Protein AF-A0A933UEK9-F1 (afdb_monomer)

Foldseek 3Di:
DAQDPQPPPVDPDGRDDDDDDDDPDQDDVVVVDPDHDDDDDDDDPVVVVVVCVVVVD

Radius of gyration: 22.01 Å; Cα contacts (8 Å, |Δi|>4): 30; chains: 1; bounding box: 43×35×45 Å

Structure (mmCIF, N/CA/C/O backbone):
data_AF-A0A933UEK9-F1
#
_entry.id   AF-A0A933UEK9-F1
#
loop_
_atom_site.group_PDB
_atom_site.id
_atom_site.type_symbol
_atom_site.label_atom_id
_atom_site.label_alt_id
_atom_site.label_comp_id
_atom_site.label_asym_id
_atom_site.label_entity_id
_atom_site.label_seq_id
_atom_site.pdbx_PDB_ins_code
_atom_site.Cartn_x
_atom_site.Cartn_y
_atom_site.Cartn_z
_atom_site.occupancy
_atom_site.B_iso_or_equiv
_atom_site.auth_seq_id
_atom_site.auth_comp_id
_atom_site.auth_asym_id
_atom_site.auth_atom_id
_atom_site.pdbx_PDB_model_num
ATOM 1 N N . MET A 1 1 ? 16.272 1.104 -21.686 1.00 66.25 1 MET A N 1
ATOM 2 C CA . MET A 1 1 ? 15.881 2.492 -21.999 1.00 66.25 1 MET A CA 1
ATOM 3 C C . MET A 1 1 ? 14.404 2.499 -22.349 1.00 66.25 1 MET A C 1
ATOM 5 O O . MET A 1 1 ? 13.988 1.655 -23.136 1.00 66.25 1 MET A O 1
ATOM 9 N N . LYS A 1 2 ? 13.591 3.328 -21.695 1.00 81.44 2 LYS A N 1
ATOM 10 C CA . LYS A 1 2 ? 12.164 3.477 -22.014 1.00 81.44 2 LYS A CA 1
ATOM 11 C C . LYS A 1 2 ? 11.906 4.921 -22.417 1.00 81.44 2 LYS A C 1
ATOM 13 O O . LYS A 1 2 ? 12.581 5.805 -21.910 1.00 81.44 2 LYS A O 1
ATOM 18 N N . VAL A 1 3 ? 10.896 5.135 -23.252 1.00 85.62 3 VAL A N 1
ATOM 19 C CA . VAL A 1 3 ? 10.455 6.482 -23.626 1.00 85.62 3 VAL A CA 1
ATOM 20 C C . VAL A 1 3 ? 9.640 7.066 -22.452 1.00 85.62 3 VAL A C 1
ATOM 22 O O . VAL A 1 3 ? 8.659 6.430 -22.029 1.00 85.62 3 VAL A O 1
ATOM 25 N N . PRO A 1 4 ? 10.108 8.155 -21.815 1.00 85.50 4 PRO A N 1
ATOM 26 C CA . PRO A 1 4 ? 9.347 8.962 -20.867 1.00 85.50 4 PRO A CA 1
ATOM 27 C C . PRO A 1 4 ? 8.437 9.937 -21.630 1.00 85.50 4 PRO A C 1
ATOM 29 O O . PRO A 1 4 ? 8.404 9.922 -22.861 1.00 85.50 4 PRO A O 1
ATOM 32 N N . ASP A 1 5 ? 7.674 10.758 -20.914 1.00 89.19 5 ASP A N 1
ATOM 33 C CA . ASP A 1 5 ? 6.936 11.840 -21.566 1.00 89.19 5 ASP A CA 1
ATOM 34 C C . ASP A 1 5 ? 7.913 12.826 -22.233 1.00 89.19 5 ASP A C 1
ATOM 36 O O . ASP A 1 5 ?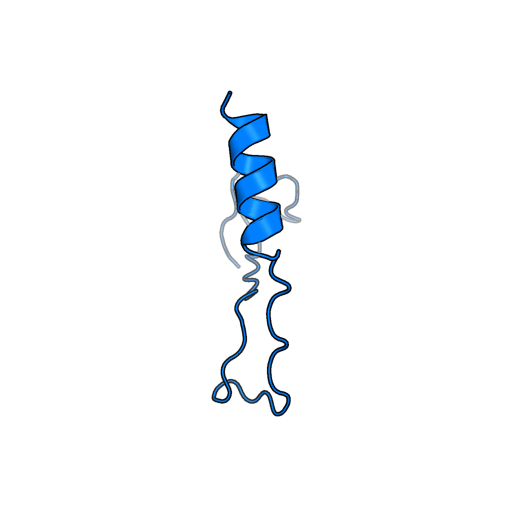 9.008 13.065 -21.723 1.00 89.19 5 ASP A O 1
ATOM 40 N N . VAL A 1 6 ? 7.544 13.385 -23.389 1.00 89.75 6 VAL A N 1
ATOM 41 C CA . VAL A 1 6 ? 8.434 14.290 -24.141 1.00 89.75 6 VAL A CA 1
ATOM 42 C C . VAL A 1 6 ? 8.665 15.620 -23.413 1.00 89.75 6 VAL A C 1
ATOM 44 O O . VAL A 1 6 ? 9.648 16.303 -23.687 1.00 89.75 6 VAL A O 1
ATOM 47 N N . LEU A 1 7 ? 7.794 15.970 -22.462 1.00 91.12 7 LEU A N 1
ATOM 48 C CA . LEU A 1 7 ? 7.906 17.152 -21.609 1.00 91.12 7 LEU A CA 1
ATOM 49 C C . LEU A 1 7 ? 8.519 16.826 -20.233 1.00 91.12 7 LEU A C 1
ATOM 51 O O . LEU A 1 7 ? 8.512 17.676 -19.337 1.00 91.12 7 LEU A O 1
ATOM 55 N N . ASP A 1 8 ? 9.068 15.621 -20.044 1.00 88.38 8 ASP A N 1
ATOM 56 C CA . ASP A 1 8 ? 9.736 15.222 -18.804 1.00 88.38 8 ASP A CA 1
ATOM 57 C C . ASP A 1 8 ? 11.164 15.789 -18.709 1.00 88.38 8 ASP A C 1
ATOM 59 O O . ASP A 1 8 ? 12.140 15.208 -19.192 1.00 88.38 8 ASP A O 1
ATOM 63 N N . HIS A 1 9 ? 11.287 16.924 -18.019 1.00 91.50 9 HIS A N 1
ATOM 64 C CA . HIS A 1 9 ? 12.555 17.616 -17.769 1.00 91.50 9 HIS A CA 1
ATOM 65 C C . HIS A 1 9 ? 13.427 16.930 -16.705 1.00 91.50 9 HIS A C 1
ATOM 67 O O . HIS A 1 9 ? 14.561 17.354 -16.485 1.00 91.50 9 HIS A O 1
ATOM 73 N N . ALA A 1 10 ? 12.926 15.891 -16.027 1.00 90.56 10 ALA A N 1
ATOM 74 C CA . ALA A 1 10 ? 13.727 15.116 -15.082 1.00 90.56 10 ALA A CA 1
ATOM 75 C C . ALA A 1 10 ? 14.642 14.098 -15.790 1.00 90.56 10 ALA A C 1
ATOM 77 O O . ALA A 1 10 ? 15.467 13.448 -15.144 1.00 90.56 10 ALA A O 1
ATOM 78 N N . THR A 1 11 ? 14.500 13.943 -17.109 1.00 89.69 11 THR A N 1
ATOM 79 C CA . THR A 1 11 ? 15.308 13.036 -17.927 1.00 89.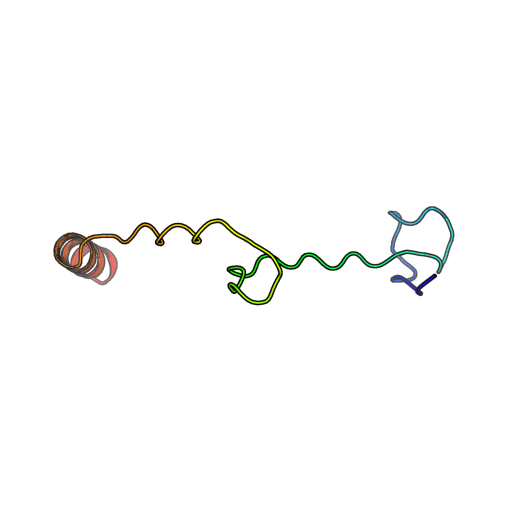69 11 THR A CA 1
ATOM 80 C C . THR A 1 11 ? 16.622 13.695 -18.347 1.00 89.69 11 THR A C 1
ATOM 82 O O . THR A 1 11 ? 16.679 14.886 -18.637 1.00 89.69 11 THR A O 1
ATOM 85 N N . SER A 1 12 ? 17.710 12.921 -18.368 1.00 90.56 12 SER A N 1
ATOM 86 C CA . SER A 1 12 ? 19.030 13.421 -18.789 1.00 90.56 12 SER A CA 1
ATOM 87 C C . SER A 1 12 ? 19.148 13.608 -20.305 1.00 90.56 12 SER A C 1
ATOM 89 O O . SER A 1 12 ? 20.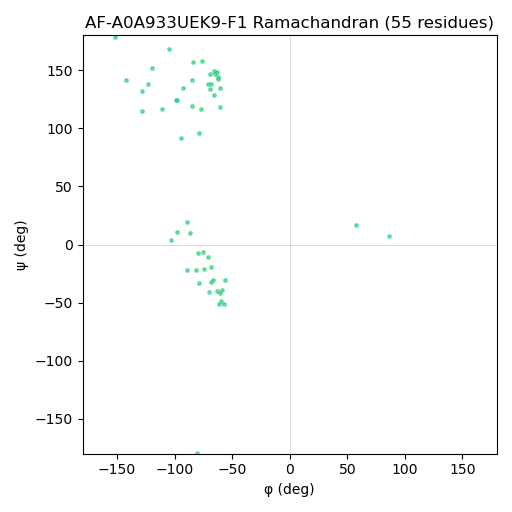013 14.346 -20.766 1.00 90.56 12 SER A O 1
ATOM 91 N N . GLU A 1 13 ? 18.292 12.934 -21.073 1.00 89.69 13 GLU A N 1
ATOM 92 C CA . GLU A 1 13 ? 18.271 12.940 -22.532 1.00 89.69 13 GLU A CA 1
ATOM 93 C C . GLU A 1 13 ? 16.816 12.922 -23.024 1.00 89.69 13 GLU A C 1
ATOM 95 O O . GLU A 1 13 ? 15.965 12.226 -22.467 1.00 89.69 13 GLU A O 1
ATOM 100 N N . ILE A 1 14 ? 16.527 13.655 -24.103 1.00 89.69 14 ILE A N 1
ATOM 101 C CA . ILE A 1 14 ? 15.170 13.754 -24.661 1.00 89.69 14 ILE A CA 1
ATOM 102 C C . ILE A 1 14 ? 14.669 12.371 -25.083 1.00 89.69 14 ILE A C 1
ATOM 104 O O . ILE A 1 14 ? 15.376 11.613 -25.747 1.00 89.69 14 ILE A O 1
ATOM 108 N N . ALA A 1 15 ? 13.420 12.059 -24.725 1.00 86.19 15 ALA A N 1
ATOM 109 C CA . ALA A 1 15 ? 12.756 10.792 -25.043 1.00 86.19 15 ALA A CA 1
ATOM 110 C C . ALA A 1 15 ? 13.501 9.534 -24.532 1.00 86.19 15 ALA A C 1
ATOM 112 O O . ALA A 1 15 ? 13.189 8.410 -24.938 1.00 86.19 15 ALA A O 1
ATOM 113 N N . SER A 1 16 ? 14.431 9.704 -23.587 1.00 91.25 16 SER A N 1
ATOM 114 C CA . SER A 1 16 ? 15.265 8.651 -23.016 1.00 91.25 16 SER A CA 1
ATOM 115 C C . SER A 1 16 ? 15.185 8.678 -21.495 1.00 91.25 16 SER A C 1
ATOM 117 O O . SER A 1 16 ? 15.612 9.617 -20.831 1.00 91.25 16 SER A O 1
ATOM 119 N N . GLY A 1 17 ? 14.627 7.620 -20.913 1.00 90.12 17 GLY A N 1
ATOM 120 C CA . GLY A 1 17 ? 14.491 7.525 -19.468 1.00 90.12 17 GLY A CA 1
ATOM 121 C C . GLY A 1 17 ? 14.493 6.099 -18.942 1.00 90.12 17 GLY A C 1
ATOM 122 O O . GLY A 1 17 ? 14.552 5.096 -19.670 1.00 90.12 17 GLY A O 1
ATOM 123 N N . SER A 1 18 ? 14.406 6.010 -17.621 1.00 91.12 18 SER A N 1
ATOM 124 C CA . SER A 1 18 ? 14.166 4.766 -16.898 1.00 91.12 18 SER A CA 1
ATOM 125 C C . SER A 1 18 ? 12.724 4.729 -16.387 1.00 91.12 18 SER A C 1
ATOM 127 O O . SER A 1 18 ? 11.984 5.707 -16.462 1.00 91.12 18 SER A O 1
ATOM 129 N N . LYS A 1 19 ? 12.283 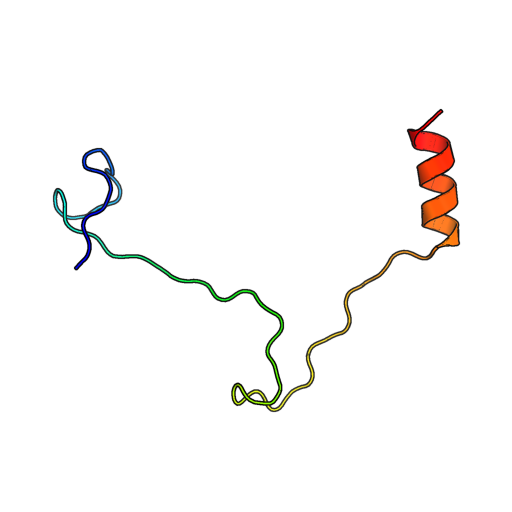3.565 -15.913 1.00 90.00 19 LYS A N 1
ATOM 130 C CA . LYS A 1 19 ? 11.064 3.460 -15.107 1.00 90.00 19 LYS A CA 1
ATOM 131 C C . LYS A 1 19 ? 11.424 2.693 -13.849 1.00 90.00 19 LYS A C 1
ATOM 133 O O . LYS A 1 19 ? 12.048 1.637 -13.947 1.00 90.00 19 LYS A O 1
ATOM 138 N N . LEU A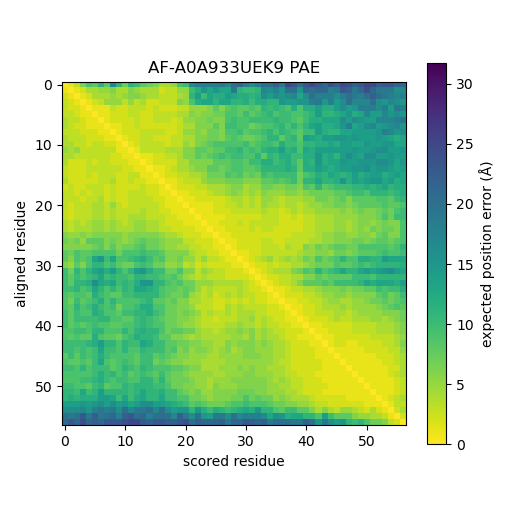 1 20 ? 11.019 3.221 -12.704 1.00 92.69 20 LEU A N 1
ATOM 139 C CA . LEU A 1 20 ? 11.227 2.600 -11.405 1.00 92.69 20 LEU A CA 1
ATOM 140 C C . LEU A 1 20 ? 9.949 1.871 -10.987 1.00 92.69 20 LEU A C 1
ATOM 142 O O . LEU A 1 20 ? 8.880 2.472 -10.931 1.00 92.69 20 LEU A O 1
ATOM 146 N N . GLY A 1 21 ? 10.063 0.576 -10.701 1.00 94.06 21 GLY A N 1
ATOM 147 C CA . GLY A 1 21 ? 9.013 -0.186 -10.032 1.00 94.06 21 GLY A CA 1
ATOM 148 C C . GLY A 1 21 ? 9.332 -0.288 -8.547 1.00 94.06 21 GLY A C 1
ATOM 149 O O . GLY A 1 21 ? 10.409 -0.760 -8.192 1.00 94.06 21 GLY A O 1
ATOM 150 N N . ILE A 1 22 ? 8.409 0.143 -7.690 1.00 96.12 22 ILE A N 1
ATOM 151 C CA . ILE A 1 22 ? 8.513 -0.037 -6.240 1.00 96.12 22 ILE A CA 1
ATOM 152 C C . ILE A 1 22 ? 7.438 -1.033 -5.823 1.00 96.12 22 ILE A C 1
ATOM 154 O O . ILE A 1 22 ? 6.248 -0.759 -5.955 1.00 96.12 22 ILE A O 1
ATOM 158 N N . ASP A 1 23 ? 7.859 -2.180 -5.300 1.00 92.88 23 ASP A N 1
ATOM 159 C CA . ASP A 1 23 ? 6.946 -3.160 -4.724 1.00 92.88 23 ASP A CA 1
ATOM 160 C C . ASP A 1 23 ? 6.830 -2.950 -3.207 1.00 92.88 23 ASP A C 1
ATOM 162 O O . ASP A 1 23 ? 7.595 -3.509 -2.414 1.00 92.88 23 ASP A O 1
ATOM 166 N N . ALA A 1 24 ? 5.842 -2.138 -2.828 1.00 93.69 24 ALA A N 1
ATOM 167 C CA . ALA A 1 24 ? 5.497 -1.806 -1.447 1.00 93.69 24 ALA A CA 1
ATOM 168 C C . ALA A 1 24 ? 4.470 -2.773 -0.817 1.00 93.69 24 ALA A C 1
ATOM 170 O O . ALA A 1 24 ? 3.810 -2.427 0.166 1.00 93.69 24 ALA A O 1
ATOM 171 N N . THR A 1 25 ? 4.292 -3.974 -1.375 1.00 92.19 25 THR A N 1
ATOM 172 C CA . THR A 1 25 ? 3.378 -4.971 -0.808 1.00 92.19 25 THR A CA 1
ATOM 173 C C . THR A 1 25 ? 3.970 -5.662 0.421 1.00 92.19 25 THR A C 1
ATOM 175 O O . THR A 1 25 ? 5.187 -5.723 0.628 1.00 92.19 25 THR A O 1
ATOM 178 N N . LYS A 1 26 ? 3.080 -6.211 1.256 1.00 91.38 26 LYS A N 1
ATOM 179 C CA . LYS A 1 26 ? 3.459 -7.144 2.316 1.00 91.38 26 LYS A CA 1
ATOM 180 C C . LYS A 1 26 ? 4.109 -8.370 1.676 1.00 91.38 26 L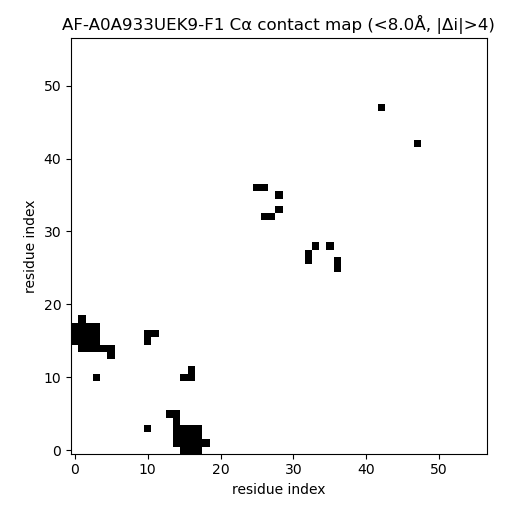YS A C 1
ATOM 182 O O . LYS A 1 26 ? 3.437 -9.101 0.957 1.00 91.38 26 LYS A O 1
ATOM 187 N N . LYS A 1 27 ? 5.373 -8.618 2.011 1.00 91.44 27 LYS A N 1
ATOM 188 C CA . LYS A 1 27 ? 6.139 -9.740 1.461 1.00 91.44 27 LYS A CA 1
ATOM 189 C C . LYS A 1 27 ? 5.622 -11.077 1.974 1.00 91.44 27 LYS A C 1
ATOM 191 O O . LYS A 1 27 ? 5.375 -11.241 3.177 1.00 91.44 27 LYS A O 1
ATOM 196 N N . LEU A 1 28 ? 5.464 -12.026 1.061 1.00 89.81 28 LEU A N 1
ATOM 197 C CA . LEU A 1 28 ? 5.083 -13.400 1.361 1.00 89.81 28 LEU A CA 1
ATOM 198 C C . LEU A 1 28 ? 6.315 -14.239 1.753 1.00 89.81 28 LEU A C 1
ATOM 200 O O . LEU A 1 28 ? 7.434 -13.924 1.344 1.00 89.81 28 LEU A O 1
ATOM 204 N N . PRO A 1 29 ? 6.141 -15.356 2.491 1.00 86.88 29 PRO A N 1
ATOM 205 C CA . PRO A 1 29 ? 7.255 -16.250 2.830 1.00 86.88 29 PRO A CA 1
ATOM 206 C C . PRO A 1 29 ? 8.018 -16.786 1.605 1.00 86.88 29 PRO A C 1
ATOM 208 O O . PRO A 1 29 ? 9.223 -17.010 1.676 1.00 86.88 29 PRO A O 1
ATOM 211 N N . GLY A 1 30 ? 7.328 -16.960 0.471 1.00 89.81 30 GLY A N 1
ATOM 212 C CA . GLY A 1 30 ? 7.912 -17.447 -0.784 1.00 89.81 30 GLY A CA 1
ATOM 213 C C . GLY A 1 30 ? 8.848 -16.461 -1.492 1.00 89.81 30 GLY A C 1
ATOM 214 O O . GLY A 1 30 ? 9.562 -16.861 -2.403 1.00 89.81 30 GLY A O 1
ATOM 215 N N . GLU A 1 31 ? 8.897 -15.196 -1.070 1.00 91.44 31 GLU A N 1
ATOM 216 C CA . GLU A 1 31 ? 9.759 -14.165 -1.671 1.00 91.44 31 GLU A CA 1
ATOM 217 C C . GLU A 1 31 ? 11.179 -14.139 -1.063 1.00 91.44 31 GLU A C 1
ATOM 219 O O . GLU A 1 31 ? 11.955 -13.220 -1.309 1.00 91.44 31 GLU A O 1
ATOM 224 N N . GLY A 1 32 ? 11.536 -15.140 -0.245 1.00 88.12 32 GLY A N 1
ATOM 225 C CA . GLY A 1 32 ? 12.868 -15.270 0.362 1.00 88.12 32 GLY A CA 1
ATOM 226 C C . GLY A 1 32 ? 13.049 -14.513 1.683 1.00 88.12 32 GLY A C 1
ATOM 227 O O . GLY A 1 32 ? 14.152 -14.473 2.235 1.00 88.12 32 GLY A O 1
ATOM 228 N N . PHE A 1 33 ? 11.978 -13.939 2.236 1.00 87.69 33 PHE A N 1
ATOM 229 C CA . PHE A 1 33 ? 12.014 -13.237 3.518 1.00 87.69 33 PHE A CA 1
ATOM 230 C C . PHE A 1 33 ? 11.839 -14.210 4.689 1.00 87.69 33 PHE A C 1
ATOM 232 O O . PHE A 1 33 ? 10.807 -14.858 4.835 1.00 87.69 33 PHE A O 1
ATOM 239 N N . LYS A 1 34 ? 12.847 -14.275 5.569 1.00 87.81 34 LYS A N 1
ATOM 240 C CA . LYS A 1 34 ? 12.846 -15.164 6.749 1.00 87.81 34 LYS A CA 1
ATOM 241 C C . LYS A 1 34 ? 12.066 -14.610 7.947 1.00 87.81 34 LYS A C 1
ATOM 243 O O . LYS A 1 34 ? 11.692 -15.367 8.836 1.00 87.81 34 LYS A O 1
ATOM 248 N N . ARG A 1 35 ? 11.857 -13.290 8.007 1.00 91.25 35 ARG A N 1
ATOM 249 C CA . ARG A 1 35 ? 11.171 -12.623 9.124 1.00 91.25 35 ARG A CA 1
ATOM 250 C C . ARG A 1 35 ? 9.675 -12.489 8.820 1.00 91.25 35 ARG A C 1
ATOM 252 O O . ARG A 1 35 ? 9.347 -12.028 7.726 1.00 91.25 35 ARG A O 1
ATOM 259 N N . PRO A 1 36 ? 8.773 -12.794 9.772 1.00 88.50 36 PRO A N 1
ATOM 260 C CA . PRO A 1 36 ? 7.358 -12.511 9.596 1.00 88.50 36 PRO A CA 1
ATOM 261 C C . PRO A 1 36 ? 7.125 -11.007 9.462 1.00 88.50 36 PRO A C 1
ATOM 263 O O . PRO A 1 36 ? 7.756 -10.182 10.125 1.00 88.50 36 PRO A O 1
ATOM 266 N N . TRP A 1 37 ? 6.190 -10.648 8.595 1.00 90.94 37 TRP A N 1
ATOM 267 C CA . TRP A 1 37 ? 5.783 -9.262 8.436 1.00 90.94 37 TRP A CA 1
ATOM 268 C C . TRP A 1 37 ? 4.983 -8.787 9.659 1.00 90.94 37 TRP A C 1
ATOM 270 O O . TRP A 1 37 ? 4.116 -9.535 10.128 1.00 90.94 37 TRP A O 1
ATOM 280 N N . PRO A 1 38 ? 5.219 -7.563 10.164 1.00 92.56 38 PRO A N 1
ATOM 281 C CA . PRO A 1 38 ? 4.516 -7.063 11.339 1.00 92.56 38 PRO A CA 1
ATOM 282 C C . PRO A 1 38 ? 3.005 -6.927 11.084 1.00 92.56 38 PRO A C 1
ATOM 284 O O . PRO A 1 38 ? 2.583 -6.646 9.957 1.00 92.56 38 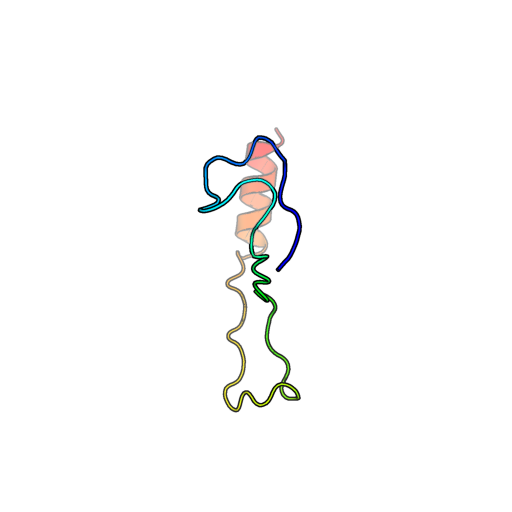PRO A O 1
ATOM 287 N N . PRO A 1 39 ? 2.157 -7.112 12.109 1.00 92.00 39 PRO A N 1
ATOM 288 C CA . PRO A 1 39 ? 0.739 -6.811 11.985 1.00 92.00 39 PRO A CA 1
ATOM 289 C C . PRO A 1 39 ? 0.529 -5.305 11.780 1.00 92.00 39 PRO A C 1
ATOM 291 O O . PRO A 1 39 ? 1.288 -4.480 12.287 1.00 92.00 39 PRO A O 1
ATOM 294 N N . LEU A 1 40 ? -0.526 -4.944 11.050 1.00 92.56 40 LEU A N 1
ATOM 295 C CA . LEU A 1 40 ? -0.943 -3.548 10.943 1.00 92.56 40 LEU A CA 1
ATOM 296 C C . LEU A 1 40 ? -1.492 -3.068 12.286 1.00 92.56 40 LEU A C 1
ATOM 298 O O . LEU A 1 40 ? -2.274 -3.776 12.926 1.00 92.56 40 LEU A O 1
ATOM 302 N N . ILE A 1 41 ? -1.132 -1.844 12.666 1.00 95.00 41 ILE A N 1
ATOM 303 C CA . ILE A 1 41 ? -1.767 -1.153 13.787 1.00 95.00 41 ILE A CA 1
ATOM 304 C C . ILE A 1 41 ? -3.225 -0.890 13.402 1.00 95.00 41 ILE A C 1
ATOM 306 O O . ILE A 1 41 ? -3.508 -0.369 12.322 1.00 95.00 41 ILE A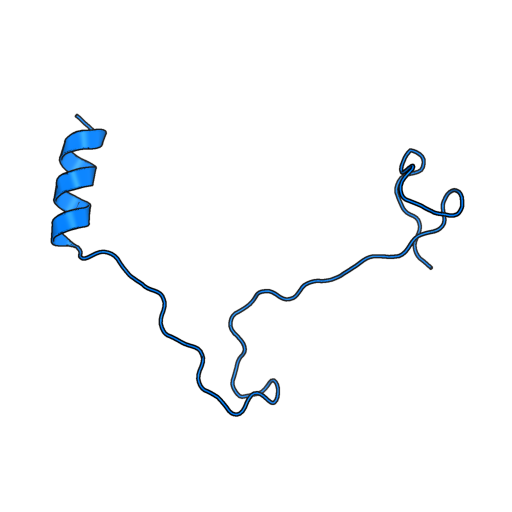 O 1
ATOM 310 N N . LYS A 1 42 ? -4.155 -1.279 14.276 1.00 95.19 42 LYS A N 1
ATOM 311 C CA . LYS A 1 42 ? -5.595 -1.080 14.089 1.00 95.19 42 LYS A CA 1
ATOM 312 C C . LYS A 1 42 ? -6.151 -0.294 15.265 1.00 95.19 42 LYS A C 1
ATOM 314 O O . LYS A 1 42 ? -5.804 -0.570 16.410 1.00 95.19 42 LYS A O 1
ATOM 319 N N . MET A 1 43 ? -7.027 0.661 14.972 1.00 95.94 43 MET A N 1
ATOM 320 C CA . MET A 1 43 ? -7.806 1.343 16.000 1.00 95.94 43 MET A CA 1
ATOM 321 C C . MET A 1 43 ? -8.824 0.370 16.604 1.00 95.94 43 MET A C 1
ATOM 323 O O . MET A 1 43 ? -9.333 -0.504 15.898 1.00 95.94 43 MET A O 1
ATOM 327 N N . SER A 1 44 ? -9.122 0.514 17.896 1.00 96.75 44 SER A N 1
ATOM 328 C CA . SER A 1 44 ? -10.188 -0.271 18.513 1.00 96.75 44 SER A CA 1
ATOM 329 C C . SER A 1 44 ? -11.543 0.105 17.913 1.00 96.75 44 SER A C 1
ATOM 331 O O . SER A 1 44 ? -11.801 1.253 17.542 1.00 96.75 44 SER A O 1
ATOM 333 N N . GLU A 1 45 ? -12.424 -0.885 17.825 1.00 96.56 45 GLU A N 1
ATOM 334 C CA . GLU A 1 45 ? -13.732 -0.715 17.199 1.00 96.56 45 GLU A CA 1
ATOM 335 C C . GLU A 1 45 ? -14.634 0.244 17.997 1.00 96.56 45 GLU A C 1
ATOM 337 O O . GLU A 1 45 ? -15.433 0.974 17.421 1.00 96.56 45 GLU A O 1
ATOM 342 N N . GLU A 1 46 ? -14.465 0.298 19.320 1.00 97.25 46 GLU A N 1
ATOM 343 C CA . GLU A 1 46 ? -15.143 1.260 20.195 1.00 97.25 46 GLU A CA 1
ATOM 344 C C . GLU A 1 46 ? -14.774 2.707 19.845 1.00 97.25 46 GLU A C 1
ATOM 346 O O . GLU A 1 46 ? -15.653 3.540 19.612 1.00 97.25 46 GLU A O 1
ATOM 351 N N . VAL A 1 47 ? -13.472 3.002 19.749 1.00 96.25 47 VAL A N 1
ATOM 352 C CA . VAL A 1 47 ? -12.990 4.345 19.401 1.00 96.25 47 VAL A CA 1
ATOM 353 C C . VAL A 1 47 ? -13.448 4.713 17.994 1.00 96.25 47 VAL A C 1
ATOM 355 O O . VAL A 1 47 ? -13.904 5.836 17.776 1.00 96.25 47 VAL A O 1
ATOM 358 N N . ARG A 1 48 ? -13.417 3.757 17.056 1.00 95.81 48 ARG A N 1
ATOM 359 C CA . ARG A 1 48 ? -13.923 3.960 15.695 1.00 95.81 48 ARG A CA 1
ATOM 360 C C . ARG A 1 48 ? -15.381 4.397 15.678 1.00 95.81 48 ARG A C 1
ATOM 362 O O . ARG A 1 48 ? -15.684 5.428 15.088 1.00 95.81 48 ARG A O 1
ATOM 369 N N . ARG A 1 49 ? -16.256 3.667 16.377 1.00 96.44 49 ARG A N 1
ATOM 370 C CA . ARG A 1 49 ? -17.689 3.993 16.463 1.00 96.44 49 ARG A CA 1
ATOM 371 C C . ARG A 1 49 ? -17.926 5.363 17.079 1.00 96.44 49 ARG A C 1
ATOM 373 O O . ARG A 1 49 ? -18.766 6.108 16.584 1.00 96.44 49 ARG A O 1
ATOM 380 N N . LYS A 1 50 ? -17.180 5.701 18.136 1.00 96.50 50 LYS A N 1
ATOM 381 C CA . LYS A 1 50 ? -17.287 7.009 18.789 1.00 96.50 50 LYS A CA 1
ATOM 382 C C . LYS A 1 50 ? -16.976 8.146 17.815 1.00 96.50 50 LYS A C 1
ATOM 384 O O . LYS A 1 50 ? -17.742 9.099 17.742 1.00 96.50 50 LYS A O 1
ATOM 389 N N . ILE A 1 51 ? -15.875 8.050 17.069 1.00 96.56 51 ILE A N 1
ATOM 390 C CA . ILE A 1 51 ? -15.489 9.088 16.105 1.00 96.56 51 ILE A CA 1
ATOM 391 C C . ILE A 1 51 ? -16.440 9.116 14.904 1.00 96.56 51 ILE A C 1
ATOM 393 O O . ILE A 1 51 ? -16.847 10.199 14.495 1.00 96.56 51 ILE A O 1
ATOM 397 N N . ASP A 1 52 ? -16.859 7.958 14.386 1.00 96.69 52 ASP A N 1
ATOM 398 C CA . ASP A 1 52 ? -17.823 7.893 13.281 1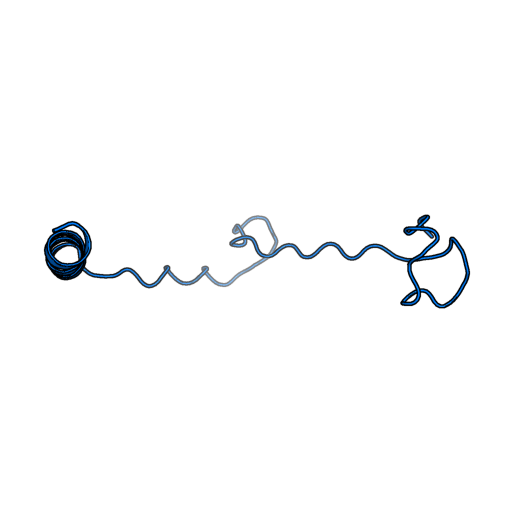.00 96.69 52 ASP A CA 1
ATOM 399 C C . ASP A 1 52 ? -19.152 8.585 13.640 1.00 96.69 52 ASP A C 1
ATOM 401 O O . ASP A 1 52 ? -19.709 9.293 12.804 1.00 96.69 52 ASP A O 1
ATOM 405 N N . ALA A 1 53 ? -19.634 8.442 14.881 1.00 95.50 53 ALA A N 1
ATOM 406 C CA . ALA A 1 53 ? -20.835 9.130 15.359 1.00 95.50 53 ALA A CA 1
ATOM 407 C C . ALA A 1 53 ? -20.656 10.655 15.489 1.00 95.50 53 ALA A C 1
ATOM 409 O O . ALA A 1 53 ? -21.610 11.395 15.281 1.00 95.50 53 ALA A O 1
ATOM 410 N N . LEU A 1 54 ? -19.448 11.126 15.819 1.00 94.81 54 LEU A N 1
ATOM 411 C CA . LEU A 1 54 ? -19.148 12.558 15.955 1.00 94.81 54 LEU A CA 1
ATOM 412 C C . LEU A 1 54 ? -18.933 13.256 14.606 1.00 94.81 54 LEU A C 1
ATOM 414 O O . LEU A 1 54 ? -19.234 14.435 14.484 1.00 94.81 54 LEU A O 1
ATOM 418 N N . VAL A 1 55 ? -18.382 12.551 13.614 1.00 94.06 55 VAL A N 1
ATOM 419 C CA . VAL A 1 55 ? -18.016 13.127 12.305 1.00 94.06 55 VAL A CA 1
ATOM 420 C C . VAL A 1 55 ? -19.169 13.072 11.295 1.00 94.06 55 VAL A C 1
ATOM 422 O O . VAL A 1 55 ? -19.160 13.820 10.323 1.00 94.06 55 VAL A O 1
ATOM 425 N N . ARG A 1 56 ? -20.146 12.176 11.488 1.00 79.56 56 ARG A N 1
ATOM 426 C CA . ARG A 1 56 ? -21.286 11.984 10.568 1.00 79.56 56 ARG A CA 1
ATOM 427 C C . ARG A 1 56 ? -22.603 12.604 11.053 1.00 79.56 56 ARG A C 1
ATOM 429 O O . ARG A 1 56 ? -23.624 12.379 10.405 1.00 79.56 56 ARG A O 1
ATOM 436 N N . ALA A 1 57 ? -22.582 13.308 12.183 1.00 58.50 57 ALA A N 1
ATOM 437 C CA . ALA A 1 57 ? -23.681 14.148 12.659 1.00 58.50 57 ALA A CA 1
ATOM 438 C C . ALA A 1 57 ? -23.612 15.528 11.991 1.00 58.50 57 ALA A C 1
ATOM 440 O O . ALA A 1 57 ? -24.695 16.074 11.690 1.00 58.50 57 ALA A O 1
#

Sequence (57 aa):
MKVPDVLDHATSEIASGSKLGIDATKKLPGEGFKRPWPPLIKMSEEVRRKIDALVRA

Solvent-accessible surface area (backbone atoms only — not comparable to full-atom values): 4070 Å² total; per-residue (Å²): 130,41,73,51,61,85,85,50,79,89,40,94,44,89,58,40,29,83,83,87,84,80,86,86,66,87,77,52,70,89,77,76,52,88,69,84,73,80,81,80,90,74,81,55,70,67,61,49,52,55,51,53,59,67,74,74,109

Mean predicted aligned error: 7.07 Å

Secondary structure (DSSP, 8-state):
-B---TT-TTSSBTTBB-------SPPPGGGT--SPPPPPP---HHHHHHHHHHH--

pLDDT: mean 90.51, std 6.58, range [58.5, 97.25]